Protein AF-A0A7S1WG95-F1 (afdb_monomer)

Radius of gyration: 18.76 Å; Cα contacts (8 Å, |Δi|>4): 121; chains: 1; bounding box: 54×27×50 Å

Sequence (119 aa):
KSKVVLLLLHLFALSYCGIDRCFLGSCCLGILKGVTFAGFGIWHVVDTFIVLTNSLEGQDAIHALGMDARFTPESLEGGKTLGYILVVFMAMQAYVAFNLTRLLASASNRLRMNAGGGG

Solvent-accessible surface area (backbone atoms only — not comparable to full-atom values): 6264 Å² total; per-residue (Å²): 84,60,40,43,60,54,50,49,36,51,72,72,55,44,42,57,59,15,52,50,36,39,75,25,63,20,42,71,63,10,50,52,29,37,78,48,62,18,53,86,48,52,54,50,53,55,50,50,48,56,55,38,54,36,23,68,73,51,55,51,58,48,82,56,97,67,28,58,40,54,39,46,76,86,27,34,64,58,19,30,57,48,34,55,51,48,52,54,51,49,53,50,51,52,52,51,52,54,53,50,53,53,49,51,53,52,51,52,52,52,55,53,53,66,71,68,70,81,122

Organism: Alexandrium catenella (NCBI:txid2925)

Structure (mmCIF, N/CA/C/O backbone):
data_AF-A0A7S1WG95-F1
#
_entry.id   AF-A0A7S1WG95-F1
#
loop_
_atom_site.group_PDB
_atom_site.id
_atom_site.type_symbol
_atom_site.label_atom_id
_atom_site.label_alt_id
_atom_site.label_comp_id
_atom_site.label_asym_id
_atom_site.label_entity_id
_atom_site.label_seq_id
_atom_site.pdbx_PDB_ins_code
_atom_site.Cartn_x
_atom_site.Cartn_y
_atom_site.Cartn_z
_atom_site.occupancy
_atom_site.B_iso_or_equiv
_atom_site.auth_seq_id
_atom_site.auth_comp_id
_atom_site.auth_asym_id
_atom_site.auth_atom_id
_atom_site.pdbx_PDB_model_num
ATOM 1 N N . LYS A 1 1 ? -15.371 -4.512 14.010 1.00 76.56 1 LYS A N 1
ATOM 2 C CA . LYS A 1 1 ? -13.962 -4.896 13.719 1.00 76.56 1 LYS A CA 1
ATOM 3 C C . LYS A 1 1 ? -13.048 -3.724 14.095 1.00 76.56 1 LYS A C 1
ATOM 5 O O . LYS A 1 1 ? -13.543 -2.607 14.127 1.00 76.56 1 LYS A O 1
ATOM 10 N N . SER A 1 2 ? -11.768 -3.936 14.416 1.00 81.88 2 SER A N 1
ATOM 11 C CA . SER A 1 2 ? -10.855 -2.818 14.725 1.00 81.88 2 SER A CA 1
ATOM 12 C C . SER A 1 2 ? -10.224 -2.271 13.445 1.00 81.88 2 SER A C 1
ATOM 14 O O . SER A 1 2 ? -9.645 -3.036 12.670 1.00 81.88 2 SER A O 1
ATOM 16 N N . LYS A 1 3 ? -10.336 -0.957 13.220 1.00 83.38 3 LYS A N 1
ATOM 17 C CA . LYS A 1 3 ? -9.756 -0.288 12.043 1.00 83.38 3 LYS A CA 1
ATOM 18 C C . LYS A 1 3 ? -8.230 -0.241 12.102 1.00 83.38 3 LYS A C 1
ATOM 20 O O . LYS A 1 3 ? -7.559 -0.372 11.084 1.00 83.38 3 LYS A O 1
ATOM 25 N N . VAL A 1 4 ? -7.695 -0.165 13.318 1.00 84.94 4 VAL A N 1
ATOM 26 C CA . VAL A 1 4 ? -6.259 -0.230 13.609 1.00 84.94 4 VAL A CA 1
ATOM 27 C C . VAL A 1 4 ? -5.660 -1.543 13.110 1.00 84.94 4 VAL A C 1
ATOM 29 O O . VAL A 1 4 ? -4.671 -1.521 12.388 1.00 84.94 4 VAL A O 1
ATOM 32 N N . VAL A 1 5 ? -6.292 -2.683 13.414 1.00 85.25 5 VAL A N 1
ATOM 33 C CA . VAL A 1 5 ? -5.809 -4.007 12.973 1.00 85.25 5 VAL A CA 1
ATOM 34 C C . VAL A 1 5 ? -5.733 -4.085 11.450 1.00 85.25 5 VAL A C 1
ATOM 36 O O . VAL A 1 5 ? -4.751 -4.572 10.899 1.00 85.25 5 VAL A O 1
ATOM 39 N N . LEU A 1 6 ? -6.741 -3.550 10.764 1.00 86.00 6 LEU A N 1
ATOM 40 C CA . LEU A 1 6 ? -6.783 -3.544 9.309 1.00 86.00 6 LEU A CA 1
ATOM 41 C C . LEU A 1 6 ? -5.643 -2.731 8.679 1.00 86.00 6 LEU A C 1
ATOM 43 O O . LEU A 1 6 ? -5.045 -3.167 7.694 1.00 86.00 6 LEU A O 1
ATOM 47 N N . LEU A 1 7 ? -5.321 -1.568 9.250 1.00 84.25 7 LEU A N 1
ATOM 48 C CA . LEU A 1 7 ? -4.215 -0.745 8.762 1.00 84.25 7 LEU A CA 1
ATOM 49 C C . LEU A 1 7 ? -2.846 -1.299 9.143 1.00 84.25 7 LEU A C 1
ATOM 51 O O . LEU A 1 7 ? -1.916 -1.197 8.348 1.00 84.25 7 LEU A O 1
ATOM 55 N N . LEU A 1 8 ? -2.724 -1.958 10.296 1.00 85.00 8 LEU A N 1
ATOM 56 C CA . LEU A 1 8 ? -1.512 -2.697 10.641 1.00 85.00 8 LEU A CA 1
ATOM 57 C C . LEU A 1 8 ? -1.242 -3.812 9.622 1.00 85.00 8 LEU A C 1
ATOM 59 O O . LEU A 1 8 ? -0.113 -3.942 9.158 1.00 85.00 8 LEU A O 1
ATOM 63 N N . LEU A 1 9 ? -2.267 -4.557 9.192 1.00 84.69 9 LEU A N 1
ATOM 64 C CA . LEU A 1 9 ? -2.118 -5.565 8.131 1.00 84.69 9 LEU A CA 1
ATOM 65 C C . LEU A 1 9 ? -1.609 -4.964 6.810 1.00 84.69 9 LEU A C 1
ATOM 67 O O . LEU A 1 9 ? -0.816 -5.602 6.114 1.00 84.69 9 LEU A O 1
ATOM 71 N N . HIS A 1 10 ? -2.029 -3.740 6.479 1.00 82.88 10 HIS A N 1
ATOM 72 C CA . HIS A 1 10 ? -1.502 -3.011 5.324 1.00 82.88 10 HIS A CA 1
ATOM 73 C C . HIS A 1 10 ? -0.038 -2.591 5.516 1.00 82.88 10 HIS A C 1
ATOM 75 O O . HIS A 1 10 ? 0.765 -2.780 4.604 1.00 82.88 10 HIS A O 1
ATOM 81 N N . LEU A 1 11 ? 0.332 -2.090 6.699 1.00 81.06 11 LEU A N 1
ATOM 82 C CA . LEU A 1 11 ? 1.704 -1.668 7.010 1.00 81.06 11 LEU A CA 1
ATOM 83 C C . LEU A 1 11 ? 2.705 -2.829 7.023 1.00 81.06 11 LEU A C 1
ATOM 85 O O . LEU A 1 11 ? 3.825 -2.674 6.546 1.00 81.06 11 LEU A O 1
ATOM 89 N N . PHE A 1 12 ? 2.307 -4.007 7.507 1.00 81.50 12 PHE A N 1
ATOM 90 C CA . PHE A 1 12 ? 3.167 -5.195 7.496 1.00 81.50 12 PHE A CA 1
ATOM 91 C C . PHE A 1 12 ? 3.275 -5.867 6.120 1.00 81.50 12 PHE A C 1
ATOM 93 O O . PHE A 1 12 ? 3.856 -6.945 6.019 1.00 81.50 12 PHE A O 1
ATOM 100 N N . ALA A 1 13 ? 2.720 -5.272 5.058 1.00 69.50 13 ALA A N 1
ATOM 101 C CA . ALA A 1 13 ? 2.701 -5.858 3.719 1.00 69.50 13 ALA A CA 1
ATOM 102 C C . ALA A 1 13 ? 1.978 -7.228 3.651 1.00 69.50 13 ALA A C 1
ATOM 104 O O . ALA A 1 13 ? 2.056 -7.942 2.652 1.00 69.50 13 ALA A O 1
ATOM 105 N N . LEU A 1 14 ? 1.185 -7.593 4.664 1.00 69.62 14 LEU A N 1
ATOM 106 C CA . LEU A 1 14 ? 0.322 -8.781 4.598 1.00 69.62 14 LEU A CA 1
ATOM 107 C C . LEU A 1 14 ? -0.848 -8.575 3.620 1.00 69.62 14 LEU A C 1
ATOM 109 O O . LEU A 1 14 ? -1.447 -9.546 3.153 1.00 69.62 14 LEU A O 1
ATOM 113 N N . SER A 1 15 ? -1.132 -7.321 3.252 1.00 67.25 15 SER A N 1
ATOM 114 C CA . SER A 1 15 ? -2.121 -6.959 2.233 1.00 67.25 15 SER A CA 1
ATOM 115 C C . SER A 1 15 ? -1.767 -7.430 0.816 1.00 67.25 15 SER A C 1
ATOM 117 O O . SER A 1 15 ? -2.649 -7.550 -0.038 1.00 67.25 15 SER A O 1
ATOM 119 N N . TYR A 1 16 ? -0.498 -7.752 0.536 1.00 66.94 16 TYR A N 1
ATOM 120 C CA . TYR A 1 16 ? -0.118 -8.354 -0.749 1.00 66.94 16 TYR A CA 1
ATOM 121 C C . TYR A 1 16 ? -0.653 -9.783 -0.900 1.00 66.94 16 TYR A C 1
ATOM 123 O O . TYR A 1 16 ? -0.934 -10.208 -2.017 1.00 66.94 16 TYR A O 1
ATOM 131 N N . CYS A 1 17 ? -0.865 -10.492 0.212 1.00 73.38 17 CYS A N 1
ATOM 132 C CA . CYS A 1 17 ? -1.382 -11.861 0.223 1.00 73.38 17 CYS A CA 1
ATOM 133 C C . CYS A 1 17 ? -2.927 -11.924 0.290 1.00 73.38 17 CYS A C 1
ATOM 135 O O . CYS A 1 17 ? -3.500 -13.006 0.356 1.00 73.38 17 CYS A O 1
ATOM 137 N N . GLY A 1 18 ? -3.620 -10.774 0.294 1.00 72.56 18 GLY A N 1
ATOM 138 C CA . GLY A 1 18 ? -5.091 -10.700 0.310 1.00 72.56 18 GLY A CA 1
ATOM 139 C C . GLY A 1 18 ? -5.752 -10.988 1.666 1.00 72.56 18 GLY A C 1
ATOM 140 O O . GLY A 1 18 ? -6.978 -11.099 1.745 1.00 72.56 18 GLY A O 1
ATOM 141 N N . ILE A 1 19 ? -4.962 -11.088 2.742 1.00 79.75 19 ILE A N 1
ATOM 142 C CA . ILE A 1 19 ? -5.440 -11.344 4.114 1.00 79.75 19 ILE A CA 1
ATOM 143 C C . ILE A 1 19 ? -6.319 -10.186 4.616 1.00 79.75 19 ILE A C 1
ATOM 145 O O . ILE A 1 19 ? -7.292 -10.400 5.340 1.00 79.75 19 ILE A O 1
ATOM 149 N N . ASP A 1 20 ? -6.022 -8.962 4.182 1.00 80.69 20 ASP A N 1
ATOM 150 C CA . ASP A 1 20 ? -6.789 -7.751 4.469 1.00 80.69 20 ASP A CA 1
ATOM 151 C C . ASP A 1 20 ? -8.231 -7.842 3.942 1.00 80.69 20 ASP A C 1
ATOM 153 O O . ASP A 1 20 ? -9.181 -7.543 4.671 1.00 80.69 20 ASP A O 1
ATOM 157 N N . ARG A 1 21 ? -8.419 -8.359 2.721 1.00 80.94 21 ARG A N 1
ATOM 158 C CA . ARG A 1 21 ? -9.750 -8.584 2.148 1.00 80.94 21 ARG A CA 1
ATOM 159 C C . ARG A 1 21 ? -10.497 -9.723 2.832 1.00 80.94 21 ARG A C 1
ATOM 161 O O . ARG A 1 21 ? -11.702 -9.598 3.045 1.00 80.94 21 ARG A O 1
ATOM 168 N N . CYS A 1 22 ? -9.810 -10.790 3.245 1.00 83.12 22 CYS A N 1
ATOM 169 C CA . CYS A 1 22 ? -10.431 -11.839 4.062 1.00 83.12 22 CYS A CA 1
ATOM 170 C C . CYS A 1 22 ? -10.902 -11.291 5.424 1.00 83.12 22 CYS A C 1
ATOM 172 O O . CYS A 1 22 ? -12.011 -11.610 5.852 1.00 83.12 22 CYS A O 1
ATOM 174 N N . PHE A 1 23 ? -10.136 -10.396 6.063 1.00 81.88 23 PHE A N 1
ATOM 175 C CA . PHE A 1 23 ? -10.551 -9.721 7.302 1.00 81.88 23 PHE A CA 1
ATOM 176 C C . PHE A 1 23 ? -11.777 -8.809 7.102 1.00 81.88 23 PHE A C 1
ATOM 178 O O . PHE A 1 23 ? -12.625 -8.678 7.989 1.00 81.88 23 PHE A O 1
ATOM 185 N N . LEU A 1 24 ? -11.909 -8.218 5.913 1.00 82.25 24 LEU A N 1
ATOM 186 C CA . LEU A 1 24 ? -13.052 -7.407 5.487 1.00 82.25 24 LEU A CA 1
ATOM 187 C C . LEU A 1 24 ? -14.262 -8.219 4.988 1.00 82.25 24 LEU A C 1
ATOM 189 O O . LEU A 1 24 ? -15.256 -7.625 4.586 1.00 82.25 24 LEU A O 1
ATOM 193 N N . GLY A 1 25 ? -14.205 -9.554 5.010 1.00 80.25 25 GLY A N 1
ATOM 194 C CA . GLY A 1 25 ? -15.305 -10.426 4.574 1.00 80.25 25 GLY A CA 1
ATOM 195 C C . GLY A 1 25 ? -15.302 -10.786 3.082 1.00 80.25 25 GLY A C 1
ATOM 196 O O . GLY A 1 25 ? -16.145 -11.561 2.645 1.00 80.25 25 GLY A O 1
ATOM 197 N N . SER A 1 26 ? -14.326 -10.307 2.304 1.00 79.75 26 SER A N 1
ATOM 198 C CA . SER A 1 26 ? -14.190 -10.574 0.866 1.00 79.75 26 SER A CA 1
ATOM 199 C C . SER A 1 26 ? -13.102 -11.609 0.566 1.00 79.75 26 SER A C 1
ATOM 201 O O . SER A 1 26 ? -12.124 -11.341 -0.136 1.00 79.75 26 SER A O 1
ATOM 203 N N . CYS A 1 27 ? -13.228 -12.817 1.119 1.00 81.44 27 CYS A N 1
ATOM 204 C CA . CYS A 1 27 ? -12.130 -13.784 1.027 1.00 81.44 27 CYS A CA 1
ATOM 205 C C . CYS A 1 27 ? -11.971 -14.398 -0.377 1.00 81.44 27 CYS A C 1
ATOM 207 O O . CYS A 1 27 ? -10.856 -14.691 -0.794 1.00 81.44 27 CYS A O 1
ATOM 209 N N . CYS A 1 28 ? -13.050 -14.480 -1.164 1.00 79.00 28 CYS A N 1
ATOM 210 C CA . CYS A 1 28 ? -12.988 -14.956 -2.551 1.00 79.00 28 CYS A CA 1
ATOM 211 C C . CYS A 1 28 ? -12.119 -14.038 -3.439 1.00 79.00 28 CYS A C 1
ATOM 213 O O . CYS A 1 28 ? -11.234 -14.515 -4.151 1.00 79.00 28 CYS A O 1
ATOM 215 N N . LEU A 1 29 ? -12.285 -12.710 -3.329 1.00 78.38 29 LEU A N 1
ATOM 216 C CA . LEU A 1 29 ? -11.412 -11.763 -4.032 1.00 78.38 29 LEU A CA 1
ATOM 217 C C . LEU A 1 29 ? -10.006 -11.690 -3.411 1.00 78.38 29 LEU A C 1
ATOM 219 O O . LEU A 1 29 ? -9.049 -11.424 -4.132 1.00 78.38 29 LEU A O 1
ATOM 223 N N . GLY A 1 30 ? -9.861 -11.957 -2.108 1.00 79.12 30 GLY A N 1
ATOM 224 C CA . GLY A 1 30 ? -8.554 -12.104 -1.457 1.00 79.12 30 GLY A CA 1
ATOM 225 C C . GLY A 1 30 ? -7.729 -13.255 -2.046 1.00 79.12 30 GLY A C 1
ATOM 226 O O . GLY A 1 30 ? -6.566 -13.064 -2.395 1.00 79.12 30 GLY A O 1
ATOM 227 N N . ILE A 1 31 ? -8.348 -14.421 -2.256 1.00 80.06 31 ILE A N 1
ATOM 228 C CA . ILE A 1 31 ? -7.701 -15.578 -2.896 1.00 80.06 31 ILE A CA 1
ATOM 229 C C . ILE A 1 31 ? -7.362 -15.264 -4.355 1.00 80.06 31 ILE A C 1
ATOM 231 O O . ILE A 1 31 ? -6.239 -15.519 -4.786 1.00 80.06 31 ILE A O 1
ATOM 235 N N . LEU A 1 32 ? -8.283 -14.650 -5.107 1.00 80.62 32 LEU A N 1
ATOM 236 C CA . LEU A 1 32 ? -8.025 -14.238 -6.491 1.00 80.62 32 LEU A CA 1
ATOM 237 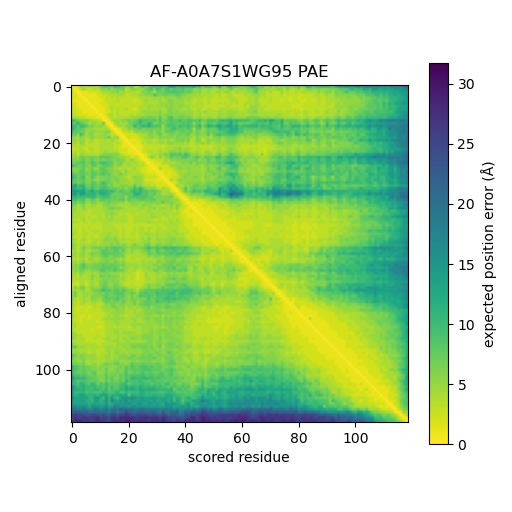C C . LEU A 1 32 ? -6.831 -13.274 -6.585 1.00 80.62 32 LEU A C 1
ATOM 239 O O . LEU A 1 32 ? -5.986 -13.405 -7.472 1.00 80.62 32 LEU A O 1
ATOM 243 N N . LYS A 1 33 ? -6.721 -12.334 -5.644 1.00 75.81 33 LYS A N 1
ATOM 244 C CA . LYS A 1 33 ? -5.581 -11.419 -5.523 1.00 75.81 33 LYS A CA 1
ATOM 245 C C . LYS A 1 33 ? -4.278 -12.173 -5.248 1.00 75.81 33 LYS A C 1
ATOM 247 O O . LYS A 1 33 ? -3.281 -11.893 -5.906 1.00 75.81 33 LYS A O 1
ATOM 252 N N . GLY A 1 34 ? -4.288 -13.150 -4.341 1.00 76.88 34 GLY A N 1
ATOM 253 C CA . GLY A 1 34 ? -3.124 -13.999 -4.066 1.00 76.88 34 GLY A CA 1
ATOM 254 C C . GLY A 1 34 ? -2.678 -14.805 -5.292 1.00 76.88 34 GLY A C 1
ATOM 255 O O . GLY A 1 34 ? -1.508 -14.767 -5.663 1.00 76.88 34 GLY A O 1
ATOM 256 N N . VAL A 1 35 ? -3.621 -15.456 -5.980 1.00 78.69 35 VAL A N 1
ATOM 257 C CA . VAL A 1 35 ? -3.355 -16.271 -7.183 1.00 78.69 35 VAL A CA 1
ATOM 258 C C . VAL A 1 35 ? -2.835 -15.423 -8.347 1.00 78.69 35 VAL A C 1
ATOM 260 O O . VAL A 1 35 ? -1.992 -15.873 -9.118 1.00 78.69 35 VAL A O 1
ATOM 263 N N . THR A 1 36 ? -3.292 -14.176 -8.464 1.00 81.19 36 THR A N 1
ATOM 264 C CA . THR A 1 36 ? -2.852 -13.247 -9.518 1.00 81.19 36 THR A CA 1
ATOM 265 C C . THR A 1 36 ? -1.568 -12.484 -9.168 1.00 81.19 36 THR A C 1
ATOM 267 O O . THR A 1 36 ? -1.238 -11.527 -9.868 1.00 81.19 36 THR A O 1
ATOM 270 N N . PHE A 1 37 ? -0.846 -12.858 -8.099 1.00 71.88 37 PHE A N 1
ATOM 271 C CA . PHE A 1 37 ? 0.313 -12.113 -7.579 1.00 71.88 37 PHE A CA 1
ATOM 272 C C . PHE A 1 37 ? 0.001 -10.620 -7.385 1.00 71.88 37 PHE A C 1
ATOM 274 O O . PHE A 1 37 ? 0.661 -9.731 -7.926 1.00 71.88 37 PHE A O 1
ATOM 281 N N . ALA A 1 38 ? -1.080 -10.338 -6.657 1.00 69.56 38 ALA A N 1
ATOM 282 C CA . ALA A 1 38 ? -1.627 -8.999 -6.454 1.00 69.56 38 ALA A CA 1
ATOM 283 C C . ALA A 1 38 ? -2.002 -8.255 -7.755 1.00 69.56 38 ALA A C 1
ATOM 285 O O . ALA A 1 38 ? -2.181 -7.034 -7.734 1.00 69.56 38 ALA A O 1
ATOM 286 N N . GLY A 1 39 ? -2.172 -8.971 -8.877 1.00 66.50 39 GLY A N 1
ATOM 287 C CA . GLY A 1 39 ? -2.607 -8.424 -10.163 1.00 66.50 39 GLY A CA 1
ATOM 288 C C . GLY A 1 39 ? -1.648 -7.360 -10.685 1.00 66.50 39 GLY A C 1
ATOM 289 O O . GLY A 1 39 ? -2.091 -6.266 -11.025 1.00 66.50 39 GLY A O 1
ATOM 290 N N . PHE A 1 40 ? -0.336 -7.631 -10.645 1.00 71.69 40 PHE A N 1
ATOM 291 C CA . PHE A 1 40 ? 0.713 -6.651 -10.975 1.00 71.69 40 PHE A CA 1
ATOM 292 C C . PHE A 1 40 ? 0.655 -5.361 -10.126 1.00 71.69 40 PHE A C 1
ATOM 294 O O . PHE A 1 40 ? 1.073 -4.292 -10.559 1.00 71.69 40 PHE A O 1
ATOM 301 N N . GLY A 1 41 ? 0.127 -5.446 -8.900 1.00 71.50 41 GLY A N 1
ATOM 302 C CA . GLY A 1 41 ? -0.009 -4.309 -7.986 1.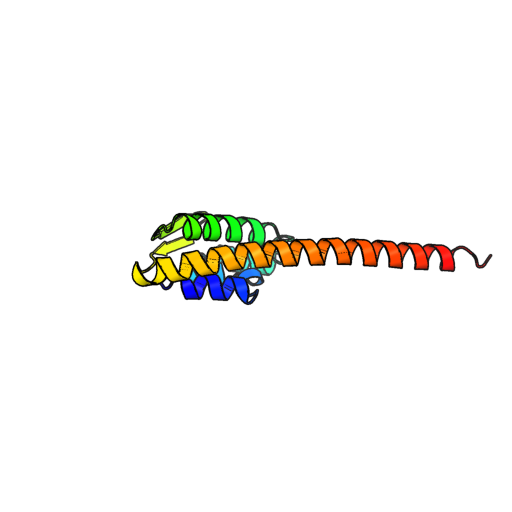00 71.50 41 GLY A CA 1
ATOM 303 C C . GLY A 1 41 ? -1.310 -3.515 -8.139 1.00 71.50 41 GLY A C 1
ATOM 304 O O . GLY A 1 41 ? -1.600 -2.683 -7.281 1.00 71.50 41 GLY A O 1
ATOM 305 N N . ILE A 1 42 ? -2.144 -3.805 -9.146 1.00 80.50 42 ILE A N 1
ATOM 306 C CA . ILE A 1 42 ? -3.438 -3.127 -9.347 1.00 80.50 42 ILE A CA 1
ATOM 307 C C . ILE A 1 42 ? -4.346 -3.334 -8.133 1.00 80.50 42 ILE A C 1
ATOM 309 O O . ILE A 1 42 ? -4.911 -2.377 -7.605 1.00 80.50 42 ILE A O 1
ATOM 313 N N . TRP A 1 43 ? -4.442 -4.570 -7.635 1.00 80.56 43 TRP A N 1
ATOM 314 C CA . TRP A 1 43 ? -5.273 -4.868 -6.468 1.00 80.56 43 TRP A CA 1
ATOM 315 C C . TRP A 1 43 ? -4.787 -4.152 -5.214 1.00 80.56 43 TRP A C 1
ATOM 317 O O . TRP A 1 43 ? -5.590 -3.740 -4.385 1.00 80.56 43 TRP A O 1
ATOM 327 N N . HIS A 1 44 ? -3.473 -3.996 -5.066 1.00 79.12 44 HIS A N 1
ATOM 328 C CA . HIS A 1 44 ? -2.906 -3.272 -3.937 1.00 79.12 44 HIS A CA 1
ATOM 329 C C . HIS A 1 44 ? -3.279 -1.783 -3.984 1.00 79.12 44 HIS A C 1
ATOM 331 O O . HIS A 1 44 ? -3.683 -1.232 -2.963 1.00 79.12 44 HIS A O 1
ATOM 337 N N . VAL A 1 45 ? -3.222 -1.152 -5.162 1.00 82.19 45 VAL A N 1
ATOM 338 C CA . VAL A 1 45 ? -3.626 0.252 -5.345 1.00 82.19 45 VAL A CA 1
ATOM 339 C C . VAL A 1 45 ? -5.113 0.449 -5.051 1.00 82.19 45 VAL A C 1
ATOM 341 O O . VAL A 1 45 ? -5.467 1.339 -4.282 1.00 82.19 45 VAL A O 1
ATOM 344 N N . VAL A 1 46 ? -5.979 -0.392 -5.622 1.00 86.06 46 VAL A N 1
ATOM 345 C CA . VAL A 1 46 ? -7.435 -0.288 -5.436 1.00 86.06 46 VAL A CA 1
ATOM 346 C C . VAL A 1 46 ? -7.827 -0.472 -3.966 1.00 86.06 46 VAL A C 1
ATOM 348 O O . VAL A 1 46 ? -8.612 0.316 -3.440 1.00 86.06 46 VAL A O 1
ATOM 351 N N . ASP A 1 47 ? -7.250 -1.466 -3.288 1.00 83.75 47 ASP A N 1
ATOM 352 C CA . ASP A 1 47 ? -7.552 -1.750 -1.877 1.00 83.75 47 ASP A CA 1
ATOM 353 C C . ASP A 1 47 ? -7.088 -0.635 -0.965 1.00 83.75 47 ASP A C 1
ATOM 355 O O . ASP A 1 47 ? -7.850 -0.158 -0.122 1.00 83.75 47 ASP A O 1
ATOM 359 N N . THR A 1 48 ? -5.863 -0.168 -1.201 1.00 83.81 48 THR A N 1
ATOM 360 C CA . THR A 1 48 ? -5.297 0.943 -0.449 1.00 83.81 48 THR A CA 1
ATOM 361 C C . THR A 1 48 ? -6.149 2.188 -0.632 1.00 83.81 48 THR A C 1
ATOM 363 O O . THR A 1 48 ? -6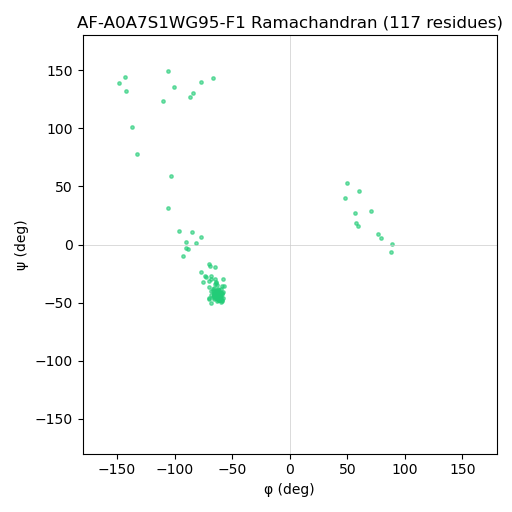.425 2.859 0.352 1.00 83.81 48 THR A O 1
ATOM 366 N N . PHE A 1 49 ? -6.637 2.477 -1.843 1.00 88.25 49 PHE A N 1
ATOM 367 C CA . PHE A 1 49 ? -7.481 3.646 -2.088 1.00 88.25 49 PHE A CA 1
ATOM 368 C C . PHE A 1 49 ? -8.789 3.595 -1.292 1.00 88.25 49 PHE A C 1
ATOM 370 O O . PHE A 1 49 ? -9.117 4.560 -0.611 1.00 88.25 49 PHE A O 1
ATOM 377 N N . ILE A 1 50 ? -9.502 2.463 -1.318 1.00 88.88 50 ILE A N 1
ATOM 378 C CA . ILE A 1 50 ? -10.773 2.296 -0.592 1.00 88.88 50 ILE A CA 1
ATOM 379 C C . ILE A 1 50 ? -10.567 2.398 0.920 1.00 88.88 50 ILE A C 1
ATOM 381 O O . ILE A 1 50 ? -11.323 3.069 1.621 1.00 88.88 50 ILE A O 1
ATOM 385 N N . VAL A 1 51 ? -9.549 1.713 1.438 1.00 87.62 51 VAL A N 1
ATOM 386 C CA . VAL A 1 51 ? -9.236 1.713 2.868 1.00 87.62 51 VAL A CA 1
ATOM 387 C C . VAL A 1 51 ? -8.773 3.097 3.319 1.00 87.62 51 VAL A C 1
ATOM 389 O O . VAL A 1 51 ? -9.164 3.555 4.394 1.00 87.62 51 VAL A O 1
ATOM 392 N N . LEU A 1 52 ? -7.970 3.779 2.502 1.00 87.69 52 LEU A N 1
ATOM 393 C CA . LEU A 1 52 ? -7.424 5.091 2.808 1.00 87.69 52 LEU A CA 1
ATOM 394 C C . LEU A 1 52 ? -8.505 6.168 2.818 1.00 87.69 52 LEU A C 1
ATOM 396 O O . LEU A 1 52 ? -8.591 6.889 3.807 1.00 87.69 52 LEU A O 1
ATOM 400 N N . THR A 1 53 ? -9.342 6.272 1.780 1.00 89.12 53 THR A N 1
ATOM 401 C CA . THR A 1 53 ? -10.435 7.263 1.749 1.00 89.12 53 THR A CA 1
ATOM 402 C C . THR A 1 53 ? -11.363 7.067 2.938 1.00 89.12 53 THR A C 1
ATOM 404 O O . THR A 1 53 ? -11.625 8.005 3.687 1.00 89.12 53 THR A O 1
ATOM 407 N N . ASN A 1 54 ? -11.738 5.818 3.212 1.00 89.50 54 ASN A N 1
ATOM 408 C CA . ASN A 1 54 ? -12.559 5.474 4.359 1.00 89.50 54 ASN A CA 1
ATOM 409 C C . ASN A 1 54 ? -11.888 5.816 5.700 1.00 89.50 54 ASN A C 1
ATOM 411 O O . ASN A 1 54 ? -12.560 6.228 6.651 1.00 89.50 54 ASN A O 1
ATOM 415 N N . SER A 1 55 ? -10.570 5.624 5.813 1.00 86.25 55 SER A N 1
ATOM 416 C CA . SER A 1 55 ? -9.827 5.963 7.026 1.00 86.25 55 SER A CA 1
ATOM 417 C C . SER A 1 55 ? -9.716 7.469 7.226 1.00 86.25 55 SER A C 1
ATOM 419 O O . SER A 1 55 ? -10.027 7.946 8.312 1.00 86.25 55 SER A O 1
ATOM 421 N N . LEU A 1 56 ? -9.358 8.218 6.181 1.00 84.81 56 LEU A N 1
ATOM 422 C CA . LEU A 1 56 ? -9.203 9.674 6.222 1.00 84.81 56 LEU A CA 1
ATOM 423 C C . LEU A 1 56 ? -10.532 10.385 6.500 1.00 84.81 56 LEU A C 1
ATOM 425 O O . LEU A 1 56 ? -10.589 11.268 7.355 1.00 84.81 56 LEU A O 1
ATOM 429 N N . GLU A 1 57 ? -11.616 9.950 5.858 1.00 86.31 57 GLU A N 1
ATOM 430 C CA . GLU A 1 57 ? -12.963 10.472 6.120 1.00 86.31 57 GLU A CA 1
ATOM 431 C C . GLU A 1 57 ? -13.483 10.066 7.507 1.00 86.31 57 GLU A C 1
ATOM 433 O O . GLU A 1 57 ? -14.372 10.710 8.059 1.00 86.31 57 GLU A O 1
ATOM 438 N N . GLY A 1 58 ? -12.898 9.037 8.128 1.00 82.19 58 GLY A N 1
ATOM 439 C CA . GLY A 1 58 ? -13.349 8.540 9.425 1.00 82.19 58 GLY A CA 1
ATOM 440 C C . GLY A 1 58 ? -14.688 7.824 9.357 1.00 82.19 58 GLY A C 1
ATOM 441 O O . GLY A 1 58 ? -15.425 7.834 10.336 1.00 82.19 58 GLY A O 1
ATOM 442 N N . GLN A 1 59 ? -14.999 7.212 8.219 1.00 85.44 59 GLN A N 1
ATOM 443 C CA . GLN A 1 59 ? -16.201 6.405 8.080 1.00 85.44 59 GLN A CA 1
ATOM 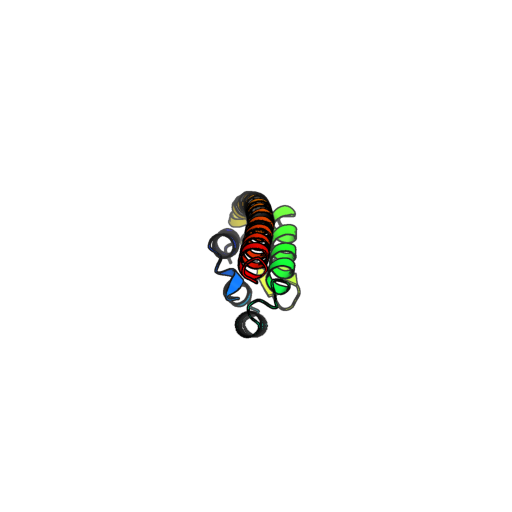444 C C . GLN A 1 59 ? -16.112 5.156 8.968 1.00 85.44 59 GLN A C 1
ATOM 446 O O . GLN A 1 59 ? -15.051 4.544 9.128 1.00 85.44 59 GLN A O 1
ATOM 451 N N . ASP A 1 60 ? -17.233 4.753 9.545 1.00 85.81 60 ASP A N 1
ATOM 452 C CA . ASP A 1 60 ? -17.345 3.596 10.432 1.00 85.81 60 ASP A CA 1
ATOM 453 C C . ASP A 1 60 ? -17.661 2.297 9.680 1.00 85.81 60 ASP A C 1
ATOM 455 O O . ASP A 1 60 ? -17.669 1.230 10.287 1.00 85.81 60 ASP A O 1
ATOM 459 N N . ALA A 1 61 ? -17.866 2.337 8.364 1.00 86.19 61 ALA A N 1
ATOM 460 C CA . ALA A 1 61 ? -18.110 1.149 7.555 1.00 86.19 61 ALA A CA 1
ATOM 461 C C . ALA A 1 61 ? -17.446 1.240 6.179 1.00 86.19 61 ALA A C 1
ATOM 463 O O . ALA A 1 61 ? -17.412 2.310 5.584 1.00 86.19 61 ALA A O 1
ATOM 464 N N . ILE A 1 62 ? -16.950 0.114 5.659 1.00 87.56 62 ILE A N 1
ATOM 465 C CA . ILE A 1 62 ? -16.523 -0.040 4.260 1.00 87.56 62 ILE A CA 1
ATOM 466 C C . ILE A 1 62 ? -17.523 -0.955 3.568 1.00 87.56 62 ILE A C 1
ATOM 468 O O . ILE A 1 62 ? -17.697 -2.097 3.996 1.00 87.56 62 ILE A O 1
ATOM 472 N N . HIS A 1 63 ? -18.121 -0.467 2.480 1.00 86.31 63 HIS A N 1
ATOM 473 C CA . HIS A 1 63 ? -18.962 -1.271 1.601 1.00 86.31 63 HIS A CA 1
ATOM 474 C C . HIS A 1 63 ? -18.597 -1.044 0.131 1.00 86.31 63 HIS A C 1
ATOM 476 O O . HIS A 1 63 ? -19.227 -0.270 -0.585 1.00 86.31 63 HIS A O 1
ATOM 482 N N . ALA A 1 64 ? -17.502 -1.669 -0.302 1.00 83.44 64 ALA A N 1
ATOM 483 C CA . ALA A 1 64 ? -16.952 -1.476 -1.641 1.00 83.44 64 ALA A CA 1
ATOM 484 C C . ALA A 1 64 ? -16.264 -2.749 -2.145 1.00 83.44 64 ALA A C 1
ATOM 486 O O . ALA A 1 64 ? -15.571 -3.425 -1.391 1.00 83.44 64 ALA A O 1
ATOM 487 N N . LEU A 1 65 ? -16.451 -3.078 -3.429 1.00 81.69 65 LEU A N 1
ATOM 488 C CA . LEU A 1 65 ? -15.823 -4.228 -4.105 1.00 81.69 65 LEU A CA 1
ATOM 489 C C . LEU A 1 65 ? -15.921 -5.562 -3.333 1.00 81.69 65 LEU A C 1
ATOM 491 O O . LEU A 1 65 ? -14.970 -6.343 -3.291 1.00 81.69 65 LEU A O 1
ATOM 495 N N . GLY A 1 66 ? -17.077 -5.822 -2.714 1.00 78.50 66 GLY A N 1
ATOM 496 C CA . GLY A 1 66 ? -17.338 -7.048 -1.953 1.00 78.50 66 GLY A CA 1
ATOM 497 C C . GLY A 1 66 ? -16.739 -7.071 -0.544 1.00 78.50 66 GLY A C 1
ATOM 498 O O . GLY A 1 66 ? -16.803 -8.110 0.107 1.00 78.50 66 GLY A O 1
ATOM 499 N N . MET A 1 67 ? -16.148 -5.967 -0.081 1.00 83.31 67 MET A N 1
ATOM 500 C CA . MET A 1 67 ? -15.748 -5.763 1.311 1.00 83.31 67 MET A CA 1
ATOM 501 C C . MET A 1 67 ? -16.953 -5.260 2.103 1.00 83.31 67 MET A C 1
ATOM 503 O O . MET A 1 67 ? -17.607 -4.306 1.684 1.00 83.31 67 MET A O 1
ATOM 507 N N . ASP A 1 68 ? -17.232 -5.893 3.238 1.00 86.56 68 ASP A N 1
ATOM 508 C CA . ASP A 1 68 ? -18.279 -5.483 4.171 1.00 86.56 68 ASP A CA 1
ATOM 509 C C . ASP A 1 68 ? -17.743 -5.579 5.603 1.00 86.56 68 ASP A C 1
ATOM 511 O O . ASP A 1 68 ? -17.600 -6.649 6.217 1.00 86.56 68 ASP A O 1
ATOM 515 N N . ALA A 1 69 ? -17.379 -4.419 6.138 1.00 85.88 69 ALA A N 1
ATOM 516 C CA . ALA A 1 69 ? -16.904 -4.321 7.501 1.00 85.88 69 ALA A CA 1
ATOM 517 C C . ALA A 1 69 ? -17.393 -3.048 8.169 1.00 85.88 69 ALA A C 1
ATOM 519 O O . ALA A 1 69 ? -17.206 -1.953 7.649 1.00 85.88 69 ALA A O 1
ATOM 520 N N . ARG A 1 70 ? -17.921 -3.214 9.384 1.00 86.69 70 ARG A N 1
ATOM 521 C CA . ARG A 1 70 ? -18.186 -2.129 10.328 1.00 86.69 70 ARG A CA 1
ATOM 522 C C . ARG A 1 70 ? -17.089 -2.062 11.390 1.00 86.69 70 ARG A C 1
ATOM 524 O O . ARG A 1 70 ? -16.659 -3.091 11.940 1.00 86.69 70 ARG A O 1
ATOM 531 N N . PHE A 1 71 ? -16.638 -0.853 11.676 1.00 86.62 71 PHE A N 1
ATOM 532 C CA . PHE A 1 71 ? -15.588 -0.516 12.621 1.00 86.62 71 PHE A CA 1
ATOM 533 C C . PHE A 1 71 ? -16.172 0.100 13.884 1.00 86.62 71 PHE A C 1
ATOM 535 O O . PHE A 1 71 ? -17.218 0.739 13.859 1.00 86.62 71 PHE A O 1
ATOM 542 N N . THR A 1 72 ? -15.502 -0.127 15.010 1.00 85.06 72 THR A N 1
ATOM 543 C CA . THR A 1 72 ? -15.902 0.498 16.271 1.00 85.06 72 THR A CA 1
ATOM 544 C C . THR A 1 72 ? -15.446 1.960 16.292 1.00 85.06 72 THR A C 1
ATOM 546 O O . THR A 1 72 ? -14.315 2.228 15.865 1.00 85.06 72 THR A O 1
ATOM 549 N N . PRO A 1 73 ? -16.265 2.895 16.813 1.00 82.69 73 PRO A N 1
ATOM 550 C CA . PRO A 1 73 ? -15.935 4.320 16.825 1.00 82.69 73 PRO A CA 1
ATOM 551 C C . PRO A 1 73 ? -14.620 4.641 17.537 1.00 82.69 73 PRO A C 1
ATOM 553 O O . PRO A 1 73 ? -13.845 5.469 17.077 1.00 82.69 73 PRO A O 1
ATOM 556 N N . GLU A 1 74 ? -14.320 3.901 18.603 1.00 86.00 74 GLU A N 1
ATOM 557 C CA . GLU A 1 74 ? -13.069 3.995 19.364 1.00 86.00 74 GLU A CA 1
ATOM 558 C C . GLU A 1 74 ? -11.815 3.754 18.501 1.00 86.00 74 GLU A C 1
ATOM 560 O O . GLU A 1 74 ? -10.757 4.326 18.740 1.00 86.00 74 GLU A O 1
ATOM 565 N N . SER A 1 75 ? -11.926 2.944 17.443 1.00 83.06 75 SER A N 1
ATOM 566 C CA . SER A 1 75 ? -10.803 2.642 16.547 1.00 83.06 75 SER A CA 1
ATOM 567 C C . SER A 1 75 ? -10.639 3.635 15.388 1.00 83.06 75 SER A C 1
ATOM 569 O O . SER A 1 75 ? -9.689 3.504 14.614 1.00 83.06 75 SER A O 1
ATOM 571 N N . LEU A 1 76 ? -11.541 4.618 15.247 1.00 84.69 76 LEU A N 1
ATOM 572 C CA . LEU A 1 76 ? -11.544 5.572 14.131 1.00 84.69 76 LEU A CA 1
ATOM 573 C C . LEU A 1 76 ? -10.374 6.552 14.197 1.00 84.69 76 LEU A C 1
ATOM 575 O O . LEU A 1 76 ? -9.714 6.763 13.182 1.00 84.69 76 LEU A O 1
ATOM 579 N N . GLU A 1 77 ? -10.093 7.128 15.367 1.00 86.00 77 GLU A N 1
ATOM 580 C CA . GLU A 1 77 ? -8.991 8.088 15.527 1.00 86.00 77 GLU A CA 1
ATOM 581 C C . GLU A 1 77 ? -7.631 7.425 15.301 1.00 86.00 77 GLU A C 1
ATOM 583 O O . GLU A 1 77 ? -6.823 7.911 14.508 1.00 86.00 77 GLU A O 1
ATOM 588 N N . GLY A 1 78 ? -7.410 6.253 15.908 1.00 85.06 78 GLY A N 1
ATOM 589 C CA . GLY A 1 78 ? -6.216 5.447 15.643 1.00 85.06 78 GLY A CA 1
ATOM 590 C C . GLY A 1 78 ? -6.108 5.043 14.169 1.00 85.06 78 GLY A C 1
ATOM 591 O O . GLY A 1 78 ? -5.024 5.083 13.588 1.00 85.06 78 GLY A O 1
ATOM 592 N N . GLY A 1 79 ? -7.241 4.721 13.535 1.00 86.75 79 GLY A N 1
ATOM 593 C CA . GLY A 1 79 ? -7.327 4.453 12.102 1.00 86.75 79 GLY A CA 1
ATOM 594 C C . GLY A 1 79 ? -6.904 5.649 11.243 1.00 86.75 79 GLY A C 1
ATOM 595 O O . GLY A 1 79 ? -6.119 5.483 10.312 1.00 86.75 79 GLY A O 1
ATOM 596 N N . LYS A 1 80 ? -7.352 6.866 11.564 1.00 87.69 80 LYS A N 1
ATOM 597 C CA . LYS A 1 80 ? -6.961 8.090 10.843 1.00 87.69 80 LYS A CA 1
ATOM 598 C C . LYS A 1 80 ? -5.454 8.315 10.884 1.00 87.69 80 LYS A C 1
ATOM 600 O O . LYS A 1 80 ? -4.834 8.479 9.835 1.00 87.69 80 LYS A O 1
ATOM 605 N N . THR A 1 81 ? -4.858 8.245 12.074 1.00 89.31 81 THR A N 1
ATOM 606 C CA . THR A 1 81 ? -3.408 8.411 12.264 1.00 89.31 81 THR A CA 1
ATOM 607 C C . THR A 1 81 ? -2.617 7.384 11.461 1.00 89.31 81 THR A C 1
ATOM 609 O O . THR A 1 81 ? -1.706 7.740 10.713 1.00 89.31 81 THR A O 1
ATOM 612 N N . LEU A 1 82 ? -3.001 6.108 11.547 1.00 89.50 82 LEU A N 1
ATOM 613 C CA . LEU A 1 82 ? -2.373 5.048 10.759 1.00 89.50 82 LEU A CA 1
ATOM 614 C C . LEU A 1 82 ? -2.605 5.225 9.252 1.00 89.50 82 LEU A C 1
ATOM 616 O O . LEU A 1 82 ? -1.744 4.850 8.463 1.00 89.50 82 LEU A O 1
ATOM 620 N N . GLY A 1 83 ? -3.725 5.826 8.846 1.00 88.94 83 GLY A N 1
ATOM 621 C CA . GLY A 1 83 ? -4.013 6.170 7.455 1.00 88.94 83 GLY A CA 1
ATOM 622 C C . GLY A 1 83 ? -2.989 7.152 6.892 1.00 88.94 83 GLY A C 1
ATOM 623 O O . GLY A 1 83 ? -2.426 6.902 5.830 1.00 88.94 83 GLY A O 1
ATOM 624 N N . TYR A 1 84 ? -2.664 8.217 7.631 1.00 89.44 84 TYR A N 1
ATOM 625 C CA . TYR A 1 84 ? -1.597 9.143 7.236 1.00 89.44 84 TYR A CA 1
ATOM 626 C C . TYR A 1 84 ? -0.229 8.459 7.154 1.00 89.44 84 TYR A C 1
ATOM 628 O O . TYR A 1 84 ? 0.509 8.673 6.193 1.00 89.44 84 TYR A O 1
ATOM 636 N N . ILE A 1 85 ? 0.094 7.595 8.122 1.00 91.25 85 ILE A N 1
ATOM 637 C CA . ILE A 1 85 ? 1.343 6.817 8.107 1.00 91.25 85 ILE A CA 1
ATOM 638 C C . ILE A 1 85 ? 1.405 5.922 6.864 1.00 91.25 85 ILE A C 1
ATOM 640 O O . ILE A 1 85 ? 2.446 5.856 6.212 1.00 91.25 85 ILE A O 1
ATOM 644 N N . LEU A 1 86 ? 0.293 5.284 6.492 1.00 88.50 86 LEU A N 1
ATOM 645 C CA . LEU A 1 86 ? 0.213 4.443 5.302 1.00 88.50 86 LEU A CA 1
ATOM 646 C C . LEU A 1 86 ? 0.484 5.239 4.016 1.00 88.50 86 LEU A C 1
ATOM 648 O O . LEU A 1 86 ? 1.196 4.742 3.147 1.00 88.50 86 LEU A O 1
ATOM 652 N N . VAL A 1 87 ? -0.006 6.480 3.906 1.00 89.06 87 VAL A N 1
ATOM 653 C CA . VAL A 1 87 ? 0.294 7.360 2.756 1.00 89.06 87 VAL A CA 1
ATOM 654 C C . VAL A 1 87 ? 1.787 7.645 2.654 1.00 89.06 87 VAL A C 1
ATOM 656 O O . VAL A 1 87 ? 2.369 7.507 1.578 1.00 89.06 87 VAL A O 1
ATOM 659 N N . VAL A 1 88 ? 2.420 8.019 3.769 1.00 91.25 88 VAL A N 1
ATOM 660 C CA . VAL A 1 88 ? 3.863 8.304 3.805 1.00 91.25 88 VAL A CA 1
ATOM 661 C C . VAL A 1 88 ? 4.663 7.057 3.437 1.00 91.25 88 VAL A C 1
ATOM 663 O O . VAL A 1 88 ? 5.584 7.126 2.624 1.00 91.25 88 VAL A O 1
ATOM 666 N N . PHE A 1 89 ? 4.282 5.905 3.986 1.00 88.50 89 PHE A N 1
ATOM 667 C CA . PHE A 1 89 ? 4.911 4.628 3.677 1.00 88.50 89 PHE A CA 1
ATOM 668 C C . PHE A 1 89 ? 4.770 4.264 2.193 1.00 88.50 89 PHE A C 1
ATOM 670 O O . PHE A 1 89 ? 5.750 3.873 1.563 1.00 88.50 89 PHE A O 1
ATOM 677 N N . MET A 1 90 ? 3.595 4.475 1.597 1.00 85.69 90 MET A N 1
ATOM 678 C CA . MET A 1 90 ? 3.359 4.222 0.174 1.00 85.69 90 MET A CA 1
ATOM 679 C C . MET A 1 90 ? 4.197 5.150 -0.717 1.00 85.69 90 MET A C 1
ATOM 681 O O . MET A 1 90 ? 4.805 4.699 -1.688 1.00 85.69 90 MET A O 1
ATOM 685 N N . ALA A 1 91 ? 4.291 6.435 -0.364 1.00 89.19 91 ALA A N 1
ATOM 686 C CA . ALA A 1 91 ? 5.146 7.389 -1.066 1.00 89.19 91 ALA A CA 1
ATOM 687 C C . ALA A 1 91 ? 6.628 6.985 -0.983 1.00 89.19 91 ALA A C 1
ATOM 689 O O . ALA A 1 91 ? 7.345 7.029 -1.985 1.00 89.19 91 ALA A O 1
ATOM 690 N N . MET A 1 92 ? 7.075 6.521 0.188 1.00 90.62 92 MET A N 1
ATOM 691 C CA . MET A 1 92 ? 8.423 5.991 0.383 1.00 90.62 92 MET A CA 1
ATOM 692 C C . MET A 1 92 ? 8.670 4.740 -0.473 1.00 90.62 92 MET A C 1
ATOM 694 O O . MET A 1 92 ? 9.689 4.669 -1.159 1.00 90.62 92 MET A O 1
ATOM 698 N N . GLN A 1 93 ? 7.741 3.780 -0.493 1.00 84.75 93 GLN A N 1
ATOM 699 C CA . GLN A 1 93 ? 7.841 2.586 -1.340 1.00 84.75 93 GLN A CA 1
ATOM 700 C C . GLN A 1 93 ? 7.917 2.947 -2.828 1.00 84.75 93 GLN A C 1
ATOM 702 O O . GLN A 1 93 ? 8.767 2.414 -3.541 1.00 84.75 93 GLN A O 1
ATOM 707 N N . ALA A 1 94 ? 7.087 3.886 -3.290 1.00 86.88 94 ALA A N 1
ATOM 708 C CA . ALA A 1 94 ? 7.107 4.366 -4.670 1.00 86.88 94 ALA A CA 1
ATOM 709 C C . ALA A 1 94 ? 8.446 5.036 -5.022 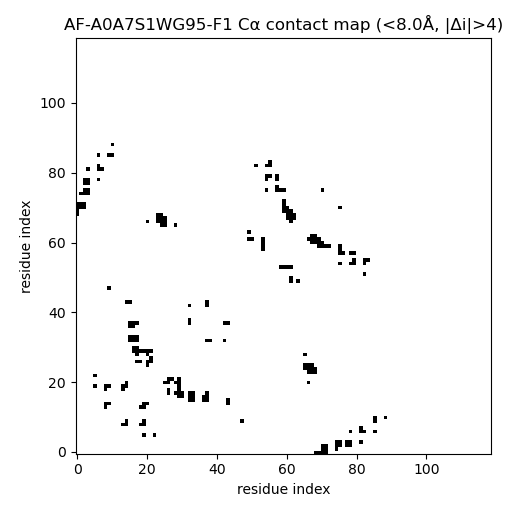1.00 86.88 94 ALA A C 1
ATOM 711 O O . ALA A 1 94 ? 9.023 4.754 -6.075 1.00 86.88 94 ALA A O 1
ATOM 712 N N . TYR A 1 95 ? 8.983 5.866 -4.123 1.00 92.56 95 TYR A N 1
ATOM 713 C CA . TYR A 1 95 ? 10.293 6.490 -4.293 1.00 92.56 95 TYR A CA 1
ATOM 714 C C . TYR A 1 95 ? 11.418 5.449 -4.378 1.00 92.56 95 TYR A C 1
ATOM 716 O O . TYR A 1 95 ? 12.253 5.508 -5.284 1.00 92.56 95 TYR A O 1
ATOM 724 N N . VAL A 1 96 ? 11.439 4.464 -3.476 1.00 91.00 96 VAL A N 1
ATOM 725 C CA . VAL A 1 96 ? 12.437 3.383 -3.491 1.00 91.00 96 VAL A CA 1
ATOM 726 C C . V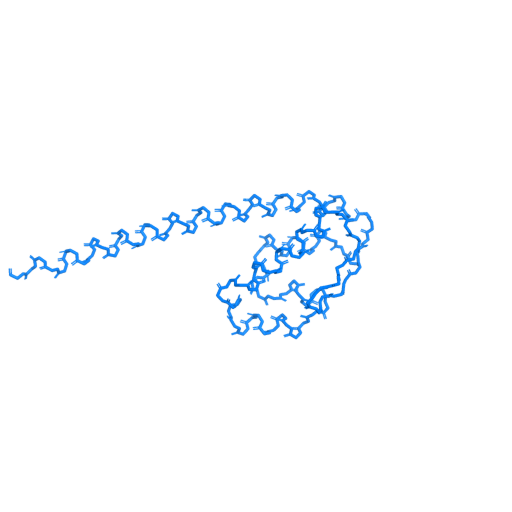AL A 1 96 ? 12.329 2.561 -4.776 1.00 91.00 96 VAL A C 1
ATOM 728 O O . VAL A 1 96 ? 13.343 2.338 -5.437 1.00 91.00 96 VAL A O 1
ATOM 731 N N . ALA A 1 97 ? 11.117 2.172 -5.180 1.00 87.75 97 ALA A N 1
ATOM 732 C CA . ALA A 1 97 ? 10.883 1.412 -6.407 1.00 87.75 97 ALA A CA 1
ATOM 733 C C . ALA A 1 97 ? 11.363 2.170 -7.657 1.00 87.75 97 ALA A C 1
ATOM 735 O O . ALA A 1 97 ? 12.020 1.593 -8.528 1.00 87.75 97 ALA A O 1
ATOM 736 N N . PHE A 1 98 ? 11.104 3.478 -7.725 1.00 90.69 98 PHE A N 1
ATOM 737 C CA . PHE A 1 98 ? 11.558 4.331 -8.820 1.00 90.69 98 PHE A CA 1
ATOM 738 C C . PHE A 1 98 ? 13.089 4.395 -8.917 1.00 90.69 98 PHE A C 1
ATOM 740 O O . PHE A 1 98 ? 13.656 4.202 -9.996 1.00 90.69 98 PHE A O 1
ATOM 747 N N . ASN A 1 99 ? 13.769 4.614 -7.789 1.00 92.69 99 ASN A N 1
ATOM 748 C CA . ASN A 1 99 ? 15.231 4.657 -7.743 1.00 92.69 99 ASN A CA 1
ATOM 749 C C . ASN A 1 99 ? 15.857 3.295 -8.072 1.00 92.69 99 ASN A C 1
ATOM 751 O O . ASN A 1 99 ? 16.811 3.228 -8.849 1.00 92.69 99 ASN A O 1
ATOM 755 N N . LEU A 1 100 ? 15.290 2.203 -7.552 1.00 91.31 100 LEU A N 1
ATOM 756 C CA . LEU A 1 100 ? 15.765 0.847 -7.822 1.00 91.31 100 LEU A CA 1
ATOM 757 C C . LEU A 1 100 ? 15.634 0.488 -9.306 1.00 91.31 100 LEU A C 1
ATOM 759 O O . LEU A 1 100 ? 16.575 -0.037 -9.897 1.00 91.31 100 LEU A O 1
ATOM 763 N N . THR A 1 101 ? 14.513 0.836 -9.941 1.00 90.81 101 THR A N 1
ATOM 764 C CA . THR A 1 101 ? 14.302 0.591 -11.378 1.00 90.81 101 THR A CA 1
ATOM 765 C C . THR A 1 101 ? 15.346 1.325 -12.224 1.00 90.81 101 THR A C 1
ATOM 767 O O . THR A 1 101 ? 15.911 0.751 -13.156 1.00 90.81 101 THR A O 1
ATOM 770 N N . ARG A 1 102 ? 15.677 2.575 -11.868 1.00 91.56 102 ARG A N 1
ATOM 771 C CA . ARG A 1 102 ? 16.740 3.348 -12.535 1.00 91.56 102 ARG A CA 1
ATOM 772 C C . ARG A 1 102 ? 18.122 2.731 -12.347 1.00 91.56 102 ARG A C 1
ATOM 774 O O . ARG A 1 102 ? 18.909 2.700 -13.297 1.00 91.56 102 ARG A O 1
ATOM 781 N N . LEU A 1 103 ? 18.417 2.228 -11.151 1.00 92.38 103 LEU A N 1
ATOM 782 C CA . LEU A 1 103 ? 19.681 1.557 -10.863 1.00 92.38 103 LEU A CA 1
ATOM 783 C C . LEU A 1 103 ? 19.823 0.264 -11.676 1.00 92.38 103 LEU A C 1
ATOM 785 O O . LEU A 1 103 ? 20.857 0.055 -12.307 1.00 92.38 103 LEU A O 1
ATOM 789 N N . LEU A 1 104 ? 18.774 -0.562 -11.726 1.00 90.44 104 LEU A N 1
ATOM 790 C CA . LEU A 1 104 ? 18.756 -1.806 -12.500 1.00 90.44 104 LEU A CA 1
ATOM 791 C C . LEU A 1 104 ? 18.869 -1.545 -14.007 1.00 90.44 104 LEU A C 1
ATOM 793 O O . LEU A 1 104 ? 19.646 -2.219 -14.683 1.00 90.44 104 LEU A O 1
ATOM 797 N N . ALA A 1 105 ? 18.173 -0.530 -14.528 1.00 92.25 105 ALA A N 1
ATOM 798 C CA . ALA A 1 105 ? 18.311 -0.108 -15.921 1.00 92.25 105 ALA A CA 1
ATOM 799 C C . ALA A 1 105 ? 19.749 0.340 -16.233 1.00 92.25 105 ALA A C 1
ATOM 801 O O . ALA A 1 105 ? 20.327 -0.062 -17.243 1.00 92.25 105 ALA A O 1
ATOM 802 N N . SER A 1 106 ? 20.360 1.111 -15.329 1.00 92.62 106 SER A N 1
ATOM 803 C CA . SER A 1 106 ? 21.746 1.567 -15.471 1.00 92.62 106 SER A CA 1
ATOM 804 C C . SER A 1 106 ? 22.745 0.407 -15.419 1.00 92.62 106 SER A C 1
ATOM 806 O O . SER A 1 106 ? 23.677 0.362 -16.220 1.00 92.62 106 SER A O 1
ATOM 808 N N . ALA A 1 107 ? 22.553 -0.553 -14.510 1.00 90.94 107 ALA A N 1
ATOM 809 C CA . ALA A 1 107 ? 23.390 -1.746 -14.399 1.00 90.94 107 ALA A CA 1
ATOM 810 C C . ALA A 1 107 ? 23.264 -2.649 -15.638 1.00 90.94 107 ALA A C 1
ATOM 812 O O . ALA A 1 107 ? 24.275 -3.076 -16.194 1.00 90.94 107 ALA A O 1
ATOM 813 N N . SER A 1 108 ? 22.037 -2.867 -16.125 1.00 92.94 108 SER A N 1
ATOM 814 C CA . SER A 1 108 ? 21.772 -3.624 -17.354 1.00 92.94 108 SER A CA 1
ATOM 815 C C . SER A 1 108 ? 22.464 -2.996 -18.568 1.00 92.94 108 SER A C 1
ATOM 817 O O . SER A 1 108 ? 23.099 -3.703 -19.351 1.00 92.94 108 SER A O 1
ATOM 819 N N . ASN A 1 109 ? 22.420 -1.664 -18.694 1.00 91.88 109 AS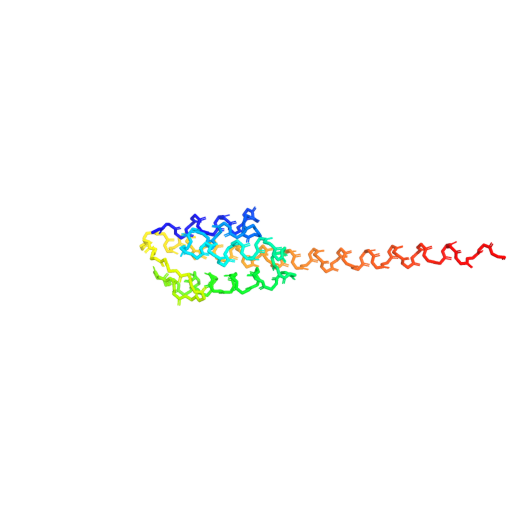N A N 1
ATOM 820 C CA . ASN A 1 109 ? 23.072 -0.965 -19.800 1.00 91.88 109 ASN A CA 1
ATOM 821 C C . ASN A 1 109 ? 24.607 -1.068 -19.731 1.00 91.88 109 ASN A C 1
ATOM 823 O O . ASN A 1 109 ? 25.256 -1.269 -20.755 1.00 91.88 109 ASN A O 1
ATOM 827 N N . ARG A 1 110 ? 25.198 -1.008 -18.526 1.00 89.12 110 ARG A N 1
ATOM 82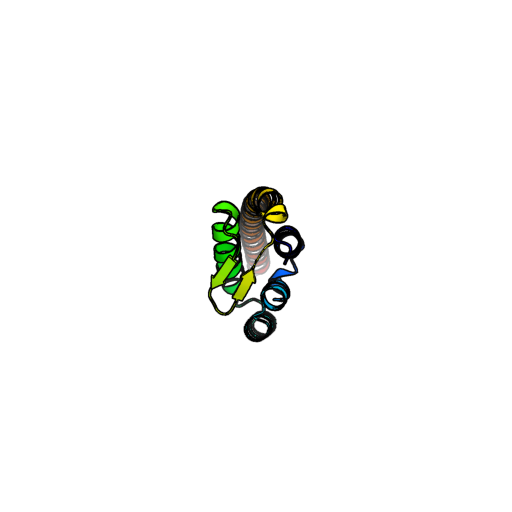8 C CA . ARG A 1 110 ? 26.648 -1.213 -18.331 1.00 89.12 110 ARG A CA 1
ATOM 829 C C . ARG A 1 110 ? 27.093 -2.623 -18.726 1.00 89.12 110 ARG A C 1
ATOM 831 O O . ARG A 1 110 ? 28.108 -2.765 -19.399 1.00 89.12 110 ARG A O 1
ATOM 838 N N . LEU A 1 111 ? 26.324 -3.651 -18.363 1.00 88.75 111 LEU A N 1
ATOM 839 C CA . LEU A 1 111 ? 26.617 -5.036 -18.756 1.00 88.75 111 LEU A CA 1
ATOM 840 C C . LEU A 1 111 ? 26.535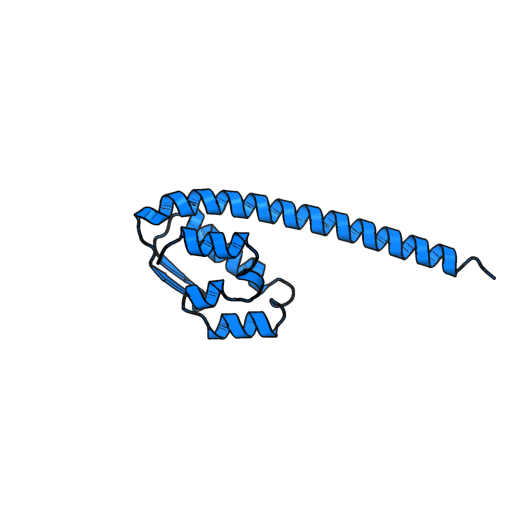 -5.229 -20.277 1.00 88.75 111 LEU A C 1
ATOM 842 O O . LEU A 1 111 ? 27.398 -5.885 -20.856 1.00 88.75 111 LEU A O 1
ATOM 846 N N . ARG A 1 112 ? 25.545 -4.608 -20.934 1.00 87.94 112 ARG A N 1
ATOM 847 C CA . ARG A 1 112 ? 25.406 -4.635 -22.399 1.00 87.94 112 ARG A CA 1
ATOM 848 C C . ARG A 1 112 ? 26.603 -4.018 -23.125 1.00 87.94 112 ARG A C 1
ATOM 850 O O . ARG A 1 112 ? 27.051 -4.591 -24.111 1.00 87.94 112 ARG A O 1
ATOM 857 N N . MET A 1 113 ? 27.144 -2.897 -22.638 1.00 86.00 113 MET A N 1
ATOM 858 C CA . MET A 1 113 ? 28.319 -2.268 -23.260 1.00 86.00 113 MET A CA 1
ATOM 859 C C . MET A 1 113 ? 29.593 -3.107 -23.101 1.00 86.00 113 MET A C 1
ATOM 861 O O . MET A 1 113 ? 30.347 -3.247 -24.058 1.00 86.00 113 MET A O 1
ATOM 865 N N . ASN A 1 114 ? 29.805 -3.724 -21.934 1.00 85.25 114 ASN A N 1
ATOM 866 C CA . ASN A 1 114 ? 30.974 -4.581 -21.708 1.00 85.25 114 ASN A CA 1
ATOM 867 C C . ASN A 1 114 ? 30.928 -5.881 -22.532 1.00 85.25 114 ASN A C 1
ATOM 869 O O . ASN A 1 114 ? 31.974 -6.396 -22.909 1.00 85.25 114 ASN A O 1
ATOM 873 N N . ALA A 1 115 ? 29.734 -6.404 -22.831 1.00 81.31 115 ALA A N 1
ATOM 874 C CA . ALA A 1 115 ? 29.568 -7.610 -23.645 1.00 81.31 115 ALA A CA 1
ATOM 875 C C . ALA A 1 115 ? 29.747 -7.371 -25.161 1.00 81.31 115 ALA A C 1
ATOM 877 O O . ALA A 1 115 ? 30.052 -8.312 -25.885 1.00 81.31 115 ALA A O 1
ATOM 878 N N . GLY A 1 116 ? 29.555 -6.138 -25.650 1.00 74.38 116 GLY A N 1
ATOM 879 C CA . GLY A 1 116 ? 29.660 -5.792 -27.076 1.00 74.38 116 GLY A CA 1
ATOM 880 C C . GLY A 1 116 ? 31.040 -5.306 -27.543 1.00 74.38 116 GLY A C 1
ATOM 881 O O . GLY A 1 116 ? 31.243 -5.157 -28.741 1.00 74.38 116 GLY A O 1
ATOM 882 N N . GLY A 1 117 ? 31.977 -5.043 -26.625 1.00 60.03 117 GLY A N 1
ATOM 883 C CA . GLY A 1 117 ? 33.303 -4.476 -26.925 1.00 60.03 117 GLY A CA 1
ATOM 884 C C . GLY A 1 117 ? 34.451 -5.485 -27.064 1.00 60.03 117 GLY A C 1
ATOM 885 O O . GLY A 1 117 ? 35.604 -5.071 -27.045 1.00 60.03 117 GLY A O 1
ATOM 886 N N . GLY A 1 118 ? 34.162 -6.788 -27.140 1.00 56.72 118 GLY A N 1
ATOM 887 C CA . GLY A 1 118 ? 35.162 -7.867 -27.194 1.00 56.72 118 GLY A CA 1
ATOM 888 C C . GLY A 1 118 ? 35.339 -8.528 -28.567 1.00 56.72 118 GLY A C 1
ATOM 889 O O . GLY A 1 118 ? 35.577 -9.733 -28.604 1.00 56.72 118 GLY A O 1
ATOM 890 N N . GLY A 1 119 ? 35.148 -7.783 -29.662 1.00 49.66 119 GLY A N 1
ATOM 891 C CA . GLY A 1 119 ? 35.356 -8.241 -31.044 1.00 49.66 119 GLY A CA 1
ATOM 892 C C . GLY A 1 119 ? 36.644 -7.704 -31.645 1.00 49.66 119 GLY A C 1
ATOM 893 O O . GLY A 1 119 ? 36.918 -6.504 -31.419 1.00 49.66 119 GLY A O 1
#

pLDDT: mean 83.19, std 7.54, range [49.66, 92.94]

Foldseek 3Di:
DALLVLLVCLVVVVVQQLVSQVVQVNVVVSNVCNVCSNVVCPVVVVVLVQSLVCLCVLPQFGDPPRGTDGHDSVRNVVSNVSSVVSVVVVVVVVVVVVVVVVVVVVVVVVVVVVVPPPD

Secondary structure (DSSP, 8-state):
--HHHHHHHHHTTGGGGTHHHHHTT-HHHHHHHHHTGGGGGHHHHHHHHHHHHHHHHT-SEEEETTEEEE--THHHHHHHHHHHHHHHHHHHHHHHHHHHHHHHHHHHHHHHHHHHS--

Mean predicted aligned error: 6.95 Å